Protein AF-A0A2E3FJK7-F1 (afdb_monomer)

Secondary structure (DSSP, 8-state):
--------------THHHHTT---HHHHHHHHHHHHHHTTTSS-HHHHHHHHHHHTT--GGGHHHH--HHHHHHHHHHHHHTT-SPPPP------

Mean predicted aligned error: 11.44 Å

Foldseek 3Di:
DDDDDDDDDDPPPDPVVVVVVDQALVVLVVQLVVQCVVVVNPDASVRSNVVVCVVVVNDPVCVVVSHDPVSVVRVVVVCVVVVVDDDDDPPPDPD

Structure (mmCIF, N/CA/C/O backbone):
data_AF-A0A2E3FJK7-F1
#
_entry.id   AF-A0A2E3FJK7-F1
#
loop_
_atom_site.group_PDB
_atom_site.id
_atom_site.type_symbol
_atom_site.label_atom_id
_atom_site.label_alt_id
_atom_site.label_comp_id
_atom_site.label_asym_id
_atom_site.label_entity_id
_atom_site.label_seq_id
_atom_site.pdbx_PDB_ins_code
_atom_site.Cartn_x
_atom_site.Cartn_y
_atom_site.Cartn_z
_atom_site.occupancy
_atom_site.B_iso_or_equiv
_atom_site.auth_seq_id
_atom_site.auth_comp_id
_atom_site.auth_asym_id
_atom_site.auth_atom_id
_atom_site.pdbx_PDB_model_num
ATOM 1 N N . MET A 1 1 ? -43.372 24.836 48.726 1.00 36.44 1 MET A N 1
ATOM 2 C CA . MET A 1 1 ? -43.530 24.986 47.270 1.00 36.44 1 MET A CA 1
ATOM 3 C C . MET A 1 1 ? -42.177 25.372 46.690 1.00 36.44 1 MET A C 1
ATOM 5 O O . MET A 1 1 ? -41.690 26.425 47.065 1.00 36.44 1 MET A O 1
ATOM 9 N N . LEU A 1 2 ? -41.609 24.458 45.890 1.00 38.25 2 LEU A N 1
ATOM 10 C CA . LEU A 1 2 ? -40.706 24.633 44.735 1.00 38.25 2 LEU A CA 1
ATOM 11 C C . LEU A 1 2 ? -39.387 25.431 44.881 1.00 38.25 2 LEU A C 1
ATOM 13 O O . LEU A 1 2 ? -39.381 26.545 45.376 1.00 38.25 2 LEU A O 1
ATOM 17 N N . ASP A 1 3 ? -38.224 25.021 44.370 1.00 45.69 3 ASP A N 1
ATOM 18 C CA . ASP A 1 3 ? -37.697 23.734 43.904 1.00 45.69 3 ASP A CA 1
ATOM 19 C C . ASP A 1 3 ? -36.162 23.838 43.896 1.00 45.69 3 ASP A C 1
ATOM 21 O O . ASP A 1 3 ? -35.575 24.822 43.440 1.00 45.69 3 ASP A O 1
ATOM 25 N N . LYS A 1 4 ? -35.507 22.806 44.433 1.00 49.56 4 LYS A N 1
ATOM 26 C CA . LYS A 1 4 ? -34.056 22.596 44.388 1.00 49.56 4 LYS A CA 1
ATOM 27 C C . LYS A 1 4 ? -33.663 22.040 43.018 1.00 49.56 4 LYS A C 1
ATOM 29 O O . LYS A 1 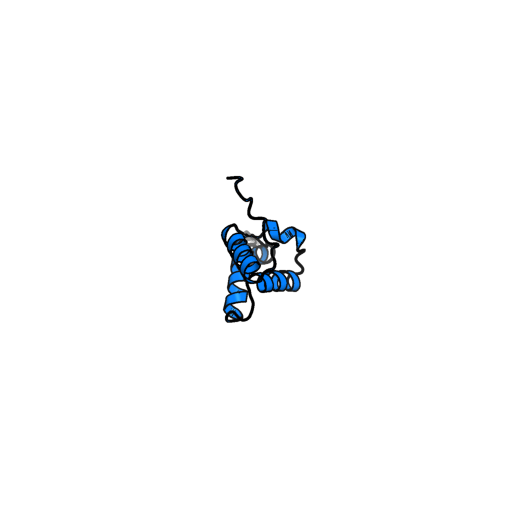4 ? -34.273 21.097 42.544 1.00 49.56 4 LYS A O 1
ATOM 34 N N . GLN A 1 5 ? -32.532 22.528 42.510 1.00 46.88 5 GLN A N 1
ATOM 35 C CA . GLN A 1 5 ? -31.632 21.864 41.557 1.00 46.88 5 GLN A CA 1
ATOM 36 C C . GLN A 1 5 ? -32.229 21.335 40.242 1.00 46.88 5 GLN A C 1
ATOM 38 O O . GLN A 1 5 ? -32.721 20.214 40.166 1.00 46.88 5 GLN A O 1
ATOM 43 N N . VAL A 1 6 ? -31.912 22.025 39.143 1.00 54.75 6 VAL A N 1
ATOM 44 C CA . VAL A 1 6 ? -31.722 21.361 37.846 1.00 54.75 6 VAL A CA 1
ATOM 45 C C . VAL A 1 6 ? -30.238 21.421 37.485 1.00 54.75 6 VAL A C 1
ATOM 47 O O . VAL A 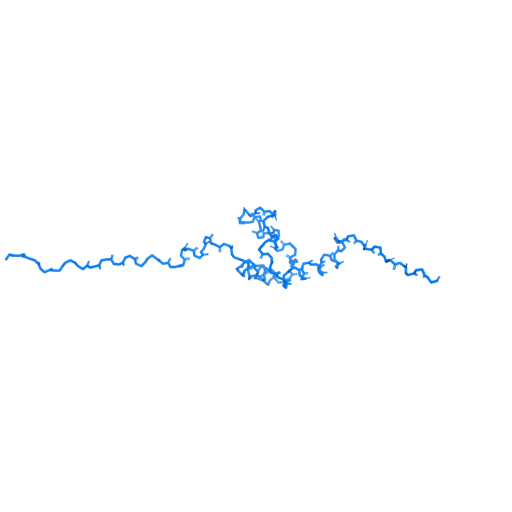1 6 ? -29.659 22.470 37.215 1.00 54.75 6 VAL A O 1
ATOM 50 N N . LYS A 1 7 ? -29.616 20.244 37.591 1.00 43.88 7 LYS A N 1
ATOM 51 C CA . LYS A 1 7 ? -28.221 19.905 37.297 1.00 43.88 7 LYS A CA 1
ATOM 52 C C . LYS A 1 7 ? -27.800 20.303 35.879 1.00 43.88 7 LYS A C 1
ATOM 54 O O . LYS A 1 7 ? -28.498 20.020 34.911 1.00 43.88 7 LYS A O 1
ATOM 59 N N . LYS A 1 8 ? -26.558 20.800 35.785 1.00 46.12 8 LYS A N 1
ATOM 60 C CA . LYS A 1 8 ? -25.672 20.740 34.609 1.00 46.12 8 LYS A CA 1
ATOM 61 C C . LYS A 1 8 ? -25.876 19.437 33.823 1.00 46.12 8 LYS A C 1
ATOM 63 O O . LYS A 1 8 ? -25.539 18.367 34.327 1.00 46.12 8 LYS A O 1
ATOM 68 N N . GLN A 1 9 ? -26.303 19.539 32.568 1.00 40.34 9 GLN A N 1
ATOM 69 C CA . GLN A 1 9 ? -26.050 18.503 31.568 1.00 40.34 9 GLN A CA 1
ATOM 70 C C . GLN A 1 9 ? -24.858 18.926 30.713 1.00 40.34 9 GLN A C 1
ATOM 72 O O . GLN A 1 9 ? -24.968 19.649 29.731 1.00 40.34 9 GLN A O 1
ATOM 77 N N . THR A 1 10 ? -23.681 18.466 31.124 1.00 38.81 10 THR A N 1
ATOM 78 C CA . THR A 1 10 ? -22.529 18.273 30.244 1.00 38.81 10 THR A CA 1
ATOM 79 C C . THR A 1 10 ? -22.834 17.116 29.296 1.00 38.81 10 THR A C 1
ATOM 81 O O . THR A 1 10 ? -22.781 15.955 29.704 1.00 38.81 10 THR A O 1
ATOM 84 N N . THR A 1 11 ? -23.110 17.405 28.028 1.00 42.91 11 THR A N 1
ATOM 85 C CA . THR A 1 11 ? -23.091 16.400 26.961 1.00 42.91 11 THR A CA 1
ATOM 86 C C . THR A 1 11 ? -21.638 16.013 26.675 1.00 42.91 11 THR A C 1
ATOM 88 O O . THR A 1 11 ? -20.947 16.672 25.896 1.00 42.91 11 THR A O 1
ATOM 91 N N . LYS A 1 12 ? -21.146 14.946 27.318 1.00 50.47 12 LYS A N 1
ATOM 92 C CA . LYS A 1 12 ? -19.945 14.222 26.874 1.00 50.47 12 LYS A CA 1
ATOM 93 C C . LYS A 1 12 ? -20.264 13.570 25.523 1.00 50.47 12 LYS A C 1
ATOM 95 O O . LYS A 1 12 ? -20.713 12.432 25.477 1.00 50.47 12 LYS A O 1
ATOM 100 N N . LYS A 1 13 ? -20.067 14.308 24.430 1.00 42.41 13 LYS A N 1
ATOM 101 C CA . LYS A 1 13 ? -20.079 13.755 23.071 1.00 42.41 13 LYS A CA 1
ATOM 102 C C . LYS A 1 13 ? -18.807 12.913 22.916 1.00 42.41 13 LYS A C 1
ATOM 104 O O . LYS A 1 13 ? -17.698 13.426 23.069 1.00 42.41 13 LYS A O 1
ATOM 109 N N . SER A 1 14 ? -18.981 11.608 22.766 1.00 42.78 14 SER A N 1
ATOM 110 C CA . SER A 1 14 ? -17.933 10.590 22.759 1.00 42.78 14 SER A CA 1
ATOM 111 C C . SER A 1 14 ? -16.875 10.865 21.685 1.00 42.78 14 SER A C 1
ATOM 113 O O . SER A 1 14 ? -17.200 11.063 20.522 1.00 42.78 14 SER A O 1
ATOM 115 N N . LYS A 1 15 ? -15.588 10.835 22.058 1.00 54.25 15 LYS A N 1
ATOM 116 C CA . LYS A 1 15 ? -14.460 10.917 21.106 1.00 54.25 15 LYS A CA 1
ATOM 117 C C . LYS A 1 15 ? -14.458 9.779 20.073 1.00 54.25 15 LYS A C 1
ATOM 119 O O . LYS A 1 15 ? -13.949 9.971 18.981 1.00 54.25 15 LYS A O 1
ATOM 124 N N . LYS A 1 16 ? -15.068 8.635 20.407 1.00 55.34 16 LYS A N 1
ATOM 125 C CA . LYS A 1 16 ? -15.114 7.436 19.558 1.00 55.34 16 LYS A CA 1
ATOM 126 C C . LYS A 1 16 ? -15.790 7.689 18.205 1.00 55.34 16 LYS A C 1
ATOM 128 O O . LYS A 1 16 ? -15.212 7.342 17.191 1.00 55.34 16 LYS A O 1
ATOM 133 N N . ASP A 1 17 ? -16.915 8.404 18.181 1.00 48.84 17 ASP A N 1
ATOM 134 C CA . ASP A 1 17 ? -17.657 8.664 16.935 1.00 48.84 17 ASP A CA 1
ATOM 135 C C . ASP A 1 17 ? -16.964 9.681 16.006 1.00 48.84 17 ASP A C 1
ATOM 137 O O . ASP A 1 17 ? -17.262 9.757 14.815 1.00 48.84 17 ASP A O 1
ATOM 141 N N . LEU A 1 18 ? -16.056 10.506 16.545 1.00 51.69 18 LEU A N 1
ATOM 142 C CA . LEU A 1 18 ? -15.237 11.419 15.741 1.00 51.69 18 LEU A CA 1
ATOM 143 C C . LEU A 1 18 ? -14.069 10.670 15.106 1.00 51.69 18 LEU A C 1
ATOM 145 O O . LEU A 1 18 ? -13.750 10.903 13.945 1.00 51.69 18 LEU A O 1
ATOM 149 N N . ASP A 1 19 ? -13.455 9.762 15.860 1.00 56.50 19 ASP A N 1
ATOM 150 C CA . ASP A 1 19 ? -12.342 8.944 15.399 1.00 56.50 19 ASP A CA 1
ATOM 151 C C . ASP A 1 19 ? -12.705 8.094 14.172 1.00 56.50 19 ASP A C 1
ATOM 153 O O . ASP A 1 19 ? -11.870 7.961 13.276 1.00 56.50 19 ASP A O 1
ATOM 157 N N . ASP A 1 20 ? -13.937 7.596 14.087 1.00 58.00 20 ASP A N 1
ATOM 158 C CA . ASP A 1 20 ? -14.406 6.789 12.952 1.00 58.00 20 ASP A CA 1
ATOM 159 C C . ASP A 1 20 ? -14.530 7.591 11.644 1.00 58.00 20 ASP A C 1
ATOM 161 O O . ASP A 1 20 ? -14.533 7.012 10.561 1.00 58.00 20 ASP A O 1
ATOM 165 N N . LYS A 1 21 ? -14.569 8.930 11.713 1.00 61.91 21 LYS A N 1
ATOM 166 C CA . LYS A 1 21 ? -14.644 9.799 10.525 1.00 61.91 21 LYS A CA 1
ATOM 167 C C . LYS A 1 21 ? -13.296 10.314 10.026 1.00 61.91 21 LYS A C 1
ATOM 169 O O . LYS A 1 21 ? -13.239 10.850 8.921 1.00 61.91 21 LYS A O 1
ATOM 174 N N . PHE A 1 22 ? -12.222 10.203 10.810 1.00 68.75 22 PHE A N 1
ATOM 175 C CA . PHE A 1 22 ? -10.922 10.766 10.434 1.00 68.75 22 PHE A CA 1
ATOM 176 C C . PHE A 1 22 ? -9.934 9.688 10.005 1.00 68.75 22 PHE A C 1
ATOM 178 O O . PHE A 1 22 ? -9.329 8.993 10.830 1.00 68.75 22 PHE A O 1
ATOM 185 N N . LEU A 1 23 ? -9.692 9.634 8.696 1.00 81.81 23 LEU A N 1
ATOM 186 C CA . LEU A 1 23 ? -8.599 8.865 8.131 1.00 81.81 23 LEU A CA 1
ATOM 187 C C . LEU A 1 23 ? -7.279 9.614 8.339 1.00 81.81 23 LEU A C 1
ATOM 189 O O . LEU A 1 23 ? -7.015 10.650 7.732 1.00 81.81 23 LEU A O 1
ATOM 193 N N . THR A 1 24 ? -6.447 9.091 9.236 1.00 88.88 24 THR A N 1
ATOM 194 C CA . THR A 1 24 ? -5.099 9.612 9.497 1.00 88.88 24 THR A CA 1
ATOM 195 C C . THR A 1 24 ? -4.049 8.687 8.883 1.00 88.88 24 THR A C 1
ATOM 197 O O . THR A 1 24 ? -4.306 7.487 8.768 1.00 88.88 24 THR A O 1
ATOM 200 N N . PRO A 1 25 ? -2.836 9.178 8.561 1.00 88.38 25 PRO A N 1
ATOM 201 C CA . PRO A 1 25 ? -1.756 8.334 8.040 1.00 88.38 25 PRO A CA 1
ATOM 202 C C . PRO A 1 25 ? -1.427 7.124 8.930 1.00 88.38 25 PRO A C 1
ATOM 204 O O . PRO A 1 25 ? -1.086 6.043 8.445 1.00 88.38 25 PRO A O 1
ATOM 207 N N . THR A 1 26 ? -1.558 7.296 10.248 1.00 89.88 26 THR A N 1
ATOM 208 C CA . THR A 1 26 ? -1.347 6.231 11.233 1.00 89.88 26 THR A CA 1
ATOM 209 C C . THR A 1 26 ? -2.436 5.166 11.150 1.00 89.88 26 THR A C 1
ATOM 211 O O . THR A 1 26 ? -2.102 3.987 11.066 1.00 89.88 26 THR A O 1
ATOM 214 N N . LYS A 1 27 ? -3.719 5.563 11.129 1.00 89.56 27 LYS A N 1
ATOM 215 C CA . LYS A 1 27 ? -4.839 4.615 10.985 1.00 89.56 27 LYS A CA 1
ATOM 216 C C . LYS A 1 27 ? -4.793 3.896 9.645 1.00 89.56 27 LYS A C 1
ATOM 218 O O . LYS A 1 27 ? -4.916 2.680 9.617 1.00 89.56 27 LYS A O 1
ATOM 223 N N . PHE A 1 28 ? -4.517 4.631 8.568 1.00 91.75 28 PHE A N 1
ATOM 224 C CA . PHE A 1 28 ? -4.335 4.054 7.241 1.00 91.75 28 PHE A CA 1
ATOM 225 C C . PHE A 1 28 ? -3.256 2.968 7.269 1.00 91.75 28 PHE A C 1
ATOM 227 O O . PHE A 1 28 ? -3.515 1.826 6.915 1.00 91.75 28 PHE A O 1
ATOM 234 N N . SER A 1 29 ? -2.065 3.281 7.794 1.00 92.00 29 SER A N 1
ATOM 235 C CA . SER A 1 29 ? -0.974 2.302 7.879 1.00 92.00 29 SER A CA 1
ATOM 236 C C . SER A 1 29 ? -1.351 1.068 8.713 1.00 92.00 29 SER A C 1
ATOM 238 O O . SER A 1 29 ? -0.979 -0.044 8.352 1.00 92.00 29 SER A O 1
ATOM 240 N N . GLN A 1 30 ? -2.096 1.242 9.808 1.00 92.44 30 GLN A N 1
ATOM 241 C CA . GLN A 1 30 ? -2.559 0.129 10.644 1.00 92.44 30 GLN A CA 1
ATOM 242 C C . GLN A 1 30 ? -3.570 -0.766 9.921 1.00 92.44 30 GLN A C 1
ATOM 244 O O . GLN A 1 30 ? -3.440 -1.987 9.994 1.00 92.44 30 GLN A O 1
ATOM 249 N N . GLU A 1 31 ? -4.532 -0.183 9.205 1.00 92.44 31 GLU A N 1
ATOM 250 C CA . GLU A 1 31 ? -5.533 -0.956 8.466 1.00 92.44 31 GLU A CA 1
ATOM 251 C C . GLU A 1 31 ? -4.921 -1.712 7.286 1.00 92.44 31 GLU A C 1
ATOM 253 O O . GLU A 1 31 ? -5.259 -2.876 7.080 1.00 92.44 31 GLU A O 1
ATOM 258 N N . ILE A 1 32 ? -3.932 -1.141 6.588 1.00 93.50 32 ILE A N 1
ATOM 259 C CA . ILE A 1 32 ? -3.195 -1.880 5.551 1.00 93.50 32 ILE A CA 1
ATOM 260 C C . ILE A 1 32 ? -2.463 -3.094 6.145 1.00 93.50 32 ILE A C 1
ATOM 262 O O . ILE A 1 32 ? -2.589 -4.207 5.635 1.00 93.50 32 ILE A O 1
ATOM 266 N N . GLU A 1 33 ? -1.734 -2.923 7.253 1.00 93.00 33 GLU A N 1
ATOM 267 C CA . GLU A 1 33 ? -1.061 -4.049 7.924 1.00 93.00 33 GLU A CA 1
ATOM 268 C C . GLU A 1 33 ? -2.063 -5.106 8.408 1.00 93.00 33 GLU A C 1
ATOM 270 O O . GLU A 1 33 ? -1.781 -6.307 8.376 1.00 93.00 33 GLU A O 1
ATOM 275 N N . ARG A 1 34 ? -3.239 -4.671 8.867 1.00 93.62 34 ARG A N 1
ATOM 276 C CA . ARG A 1 34 ? -4.316 -5.561 9.296 1.00 93.62 34 ARG A CA 1
ATOM 277 C C . ARG A 1 34 ? -4.890 -6.353 8.127 1.00 93.62 34 ARG A C 1
ATOM 279 O O . ARG A 1 34 ? -5.072 -7.560 8.281 1.00 93.62 34 ARG A O 1
ATOM 286 N N . LEU A 1 35 ? -5.144 -5.718 6.985 1.00 94.00 35 LEU A N 1
ATOM 287 C CA . LEU A 1 35 ? -5.667 -6.369 5.782 1.00 94.00 35 LEU A CA 1
ATOM 288 C C . LEU A 1 35 ? -4.720 -7.459 5.276 1.00 94.00 35 LEU A C 1
ATOM 290 O O . LEU A 1 35 ? -5.148 -8.596 5.070 1.00 94.00 35 LEU A O 1
ATOM 294 N N . VAL A 1 36 ? -3.423 -7.158 5.176 1.00 92.62 36 VAL A N 1
ATOM 295 C CA . VAL A 1 36 ? -2.408 -8.136 4.744 1.00 92.62 36 VAL A CA 1
ATOM 296 C C . VAL A 1 36 ? -2.343 -9.329 5.707 1.00 92.62 36 VAL A C 1
ATOM 298 O O . VAL A 1 36 ? -2.333 -10.484 5.275 1.00 92.62 36 VAL A O 1
ATOM 301 N N . LYS A 1 37 ? -2.357 -9.074 7.023 1.00 93.12 37 LYS A N 1
ATOM 302 C CA . LYS A 1 37 ? -2.327 -10.132 8.049 1.00 93.12 37 LYS A CA 1
ATOM 303 C C . LYS A 1 37 ? -3.592 -10.983 8.066 1.00 93.12 37 LYS A C 1
ATOM 305 O O . LYS A 1 37 ? -3.496 -12.201 8.170 1.00 93.12 37 LYS A O 1
ATOM 310 N N . THR A 1 38 ? -4.760 -10.352 7.973 1.00 93.38 38 THR A N 1
ATOM 311 C CA . THR A 1 38 ? -6.061 -11.045 7.988 1.00 93.38 38 THR A CA 1
ATOM 312 C C . THR A 1 38 ? -6.203 -11.948 6.769 1.00 93.38 38 THR A C 1
ATOM 314 O O . THR A 1 38 ? -6.727 -13.051 6.872 1.00 93.38 38 THR A O 1
ATOM 317 N N . SER A 1 39 ? -5.641 -11.519 5.641 1.00 89.44 39 SER A N 1
ATOM 318 C CA . SER A 1 39 ? -5.595 -12.298 4.405 1.00 89.44 39 SER A CA 1
ATOM 319 C C . SER A 1 39 ? -4.526 -13.396 4.418 1.00 89.44 39 SER A C 1
ATOM 321 O O . SER A 1 39 ? -4.332 -14.057 3.405 1.00 89.44 39 SER A O 1
ATOM 323 N N . GLY A 1 40 ? -3.773 -13.580 5.510 1.00 88.94 40 GLY A N 1
ATOM 324 C CA . GLY A 1 40 ? -2.720 -14.598 5.598 1.00 88.94 40 GLY A CA 1
ATOM 325 C C . GLY A 1 40 ? -1.566 -14.396 4.610 1.00 88.94 40 GLY A C 1
ATOM 326 O O . GLY A 1 40 ? -0.881 -15.358 4.274 1.00 88.94 40 GLY A O 1
ATOM 327 N N . GLY A 1 41 ? -1.359 -13.168 4.121 1.00 83.38 41 GLY A N 1
ATOM 328 C CA . GLY A 1 41 ? -0.370 -12.872 3.080 1.00 83.38 41 GLY A CA 1
ATOM 329 C C . GLY A 1 41 ? -0.780 -13.290 1.664 1.00 83.38 41 GLY A C 1
ATOM 330 O O . GLY A 1 41 ? 0.075 -13.303 0.784 1.00 83.38 41 GLY A O 1
ATOM 331 N N . LEU A 1 42 ? -2.059 -13.622 1.436 1.00 89.56 42 LEU A N 1
ATOM 332 C CA . LEU A 1 42 ? -2.593 -13.879 0.092 1.00 89.56 42 LEU A CA 1
ATOM 333 C C . LEU A 1 42 ? -2.608 -12.621 -0.779 1.00 89.56 42 LEU A C 1
ATOM 335 O O . LEU A 1 42 ? -2.421 -12.728 -1.985 1.00 89.56 42 LEU A O 1
ATOM 339 N N . ILE A 1 43 ? -2.821 -11.457 -0.159 1.00 91.50 43 ILE A N 1
ATOM 340 C CA . ILE A 1 43 ? -2.769 -10.155 -0.825 1.00 91.50 43 ILE A CA 1
ATOM 341 C C . ILE A 1 43 ? -1.473 -9.436 -0.481 1.00 91.50 43 ILE A C 1
ATOM 343 O O . ILE A 1 43 ? -0.961 -9.532 0.644 1.00 91.50 43 ILE A O 1
ATOM 347 N N . THR A 1 44 ? -0.960 -8.683 -1.442 1.00 93.25 44 THR A N 1
ATOM 348 C CA . THR A 1 44 ? 0.247 -7.878 -1.255 1.00 93.25 44 THR A CA 1
ATOM 349 C C . THR A 1 44 ? -0.064 -6.508 -0.623 1.0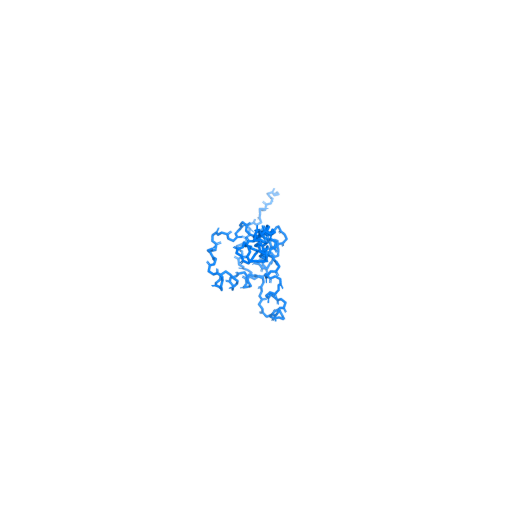0 93.25 44 THR A C 1
ATOM 351 O O . THR A 1 44 ? -1.231 -6.140 -0.466 1.00 93.25 44 THR A O 1
ATOM 354 N N . TYR A 1 45 ? 0.949 -5.721 -0.225 1.00 93.62 45 TYR A N 1
ATOM 355 C CA . TYR A 1 45 ? 0.700 -4.384 0.340 1.00 93.62 45 TYR A CA 1
ATOM 356 C C . TYR A 1 45 ? 0.084 -3.438 -0.696 1.00 93.62 45 TYR A C 1
ATOM 358 O O . TYR A 1 45 ? -0.736 -2.595 -0.330 1.00 93.62 45 TYR A O 1
ATOM 366 N N . ILE A 1 46 ? 0.449 -3.576 -1.975 1.00 94.12 46 ILE A N 1
ATOM 367 C CA . ILE A 1 46 ? -0.139 -2.792 -3.069 1.00 94.12 46 ILE A CA 1
ATOM 368 C C . ILE A 1 46 ? -1.627 -3.132 -3.223 1.00 94.12 46 ILE A C 1
ATOM 370 O O . ILE A 1 46 ? -2.461 -2.226 -3.263 1.00 94.12 46 ILE A O 1
ATOM 374 N N . GLU A 1 47 ? -1.979 -4.419 -3.241 1.00 93.69 47 GLU A N 1
ATOM 375 C CA . GLU A 1 47 ? -3.376 -4.862 -3.342 1.00 93.69 47 GLU A CA 1
ATOM 376 C C . GLU A 1 47 ? -4.203 -4.459 -2.120 1.00 93.69 47 GLU A C 1
ATOM 378 O O . GLU A 1 47 ? -5.341 -4.009 -2.264 1.00 93.69 47 GLU A O 1
ATOM 383 N N . ALA A 1 48 ? -3.624 -4.550 -0.920 1.00 94.62 48 ALA A N 1
ATOM 384 C CA . ALA A 1 48 ? -4.275 -4.106 0.308 1.00 94.62 48 ALA A CA 1
ATOM 385 C C . ALA A 1 48 ? -4.606 -2.606 0.268 1.00 94.62 48 ALA A C 1
ATOM 387 O O . ALA A 1 48 ? -5.692 -2.208 0.686 1.00 9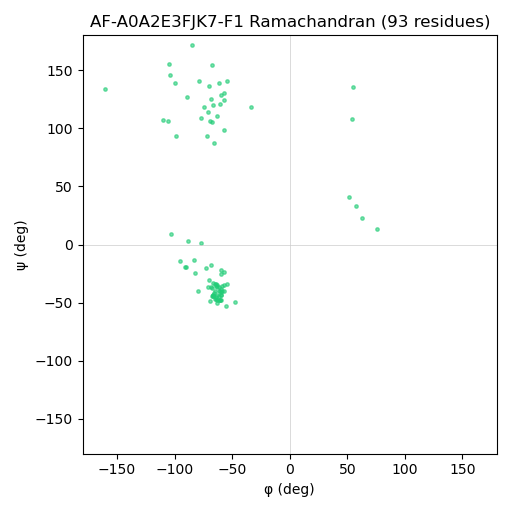4.62 48 ALA A O 1
ATOM 388 N N . VAL A 1 49 ? -3.710 -1.774 -0.279 1.00 93.94 49 VAL A N 1
ATOM 389 C CA . VAL A 1 49 ? -3.961 -0.335 -0.466 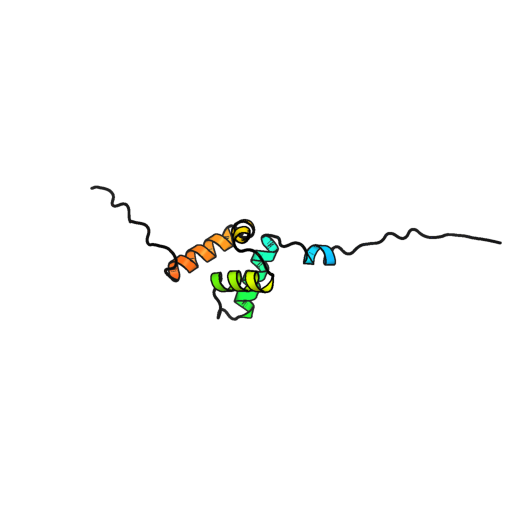1.00 93.94 49 VAL A CA 1
ATOM 390 C C . VAL A 1 49 ? -5.112 -0.092 -1.437 1.00 93.94 49 VAL A C 1
ATOM 392 O O . VAL A 1 49 ? -5.999 0.701 -1.121 1.00 93.94 49 VAL A O 1
ATOM 395 N N . ILE A 1 50 ? -5.132 -0.770 -2.587 1.00 93.50 50 ILE A N 1
ATOM 396 C CA . ILE A 1 50 ? -6.205 -0.607 -3.580 1.00 93.50 50 ILE A CA 1
ATOM 397 C C . ILE A 1 50 ? -7.549 -1.064 -3.008 1.00 93.50 50 ILE A C 1
ATOM 399 O O . ILE A 1 50 ? -8.535 -0.340 -3.125 1.00 93.50 50 ILE A O 1
ATOM 403 N N . THR A 1 51 ? -7.572 -2.218 -2.343 1.00 93.31 51 THR A N 1
ATOM 404 C CA . THR A 1 51 ? -8.780 -2.779 -1.722 1.00 93.31 51 THR A CA 1
ATOM 405 C C . THR A 1 51 ? -9.335 -1.830 -0.667 1.00 93.31 51 THR A C 1
ATOM 407 O O . THR A 1 51 ? -10.508 -1.472 -0.717 1.00 93.31 51 THR A O 1
ATOM 410 N N . TYR A 1 52 ? -8.476 -1.326 0.225 1.00 93.31 52 TYR A N 1
ATOM 411 C CA . TYR A 1 52 ? -8.890 -0.365 1.243 1.00 93.31 52 TYR A CA 1
ATOM 412 C C . TYR A 1 52 ? -9.460 0.920 0.629 1.00 93.31 52 TYR A C 1
ATOM 414 O O . TYR A 1 52 ? -10.466 1.439 1.112 1.00 93.31 52 TYR A O 1
ATOM 422 N N . CYS A 1 53 ? -8.845 1.434 -0.442 1.00 92.44 53 CYS A N 1
ATOM 423 C CA . CYS A 1 53 ? -9.345 2.631 -1.120 1.00 92.44 53 CYS A CA 1
ATOM 424 C C . CYS A 1 53 ? -10.687 2.386 -1.817 1.00 92.44 53 CYS A C 1
ATOM 426 O O . CYS A 1 53 ? -11.549 3.259 -1.770 1.00 92.44 53 CYS A O 1
ATOM 428 N N . ALA A 1 54 ? -10.883 1.208 -2.412 1.00 91.25 54 ALA A N 1
ATOM 429 C CA . ALA A 1 54 ? -12.140 0.833 -3.051 1.00 91.25 54 ALA A CA 1
ATOM 430 C C . ALA A 1 54 ? -13.284 0.670 -2.036 1.00 91.25 54 ALA A C 1
ATOM 432 O O . ALA A 1 54 ? -14.375 1.183 -2.262 1.00 91.25 54 ALA A O 1
ATOM 433 N N . GLU A 1 55 ? -13.033 0.009 -0.903 1.00 91.44 55 GLU A N 1
ATOM 434 C CA . GLU A 1 55 ? -14.045 -0.236 0.138 1.00 91.44 55 GLU A CA 1
ATOM 435 C C . GLU A 1 55 ? -14.462 1.030 0.897 1.00 91.44 55 GLU A C 1
ATOM 437 O O . GLU A 1 55 ? -15.596 1.127 1.359 1.00 91.44 55 GLU A O 1
ATOM 442 N N . ASN A 1 56 ? -13.550 1.997 1.038 1.00 90.31 56 ASN A N 1
ATOM 443 C CA . ASN A 1 56 ? -13.782 3.237 1.786 1.00 90.31 56 ASN A CA 1
ATOM 444 C C . ASN A 1 56 ? -14.033 4.451 0.873 1.00 90.31 56 ASN A C 1
ATOM 446 O O . ASN A 1 56 ? -14.029 5.580 1.362 1.00 90.31 56 ASN A O 1
ATOM 450 N N . GLU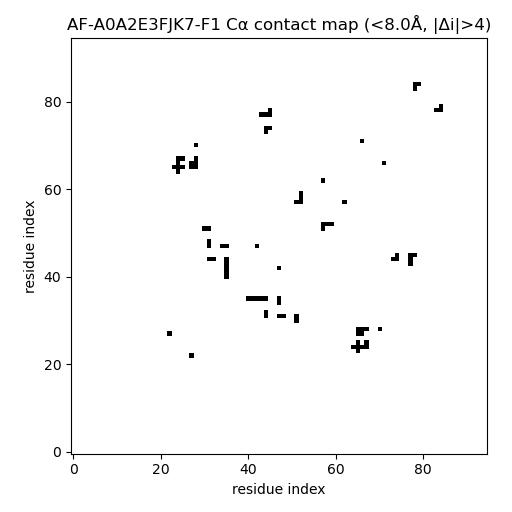 A 1 57 ? -14.205 4.230 -0.436 1.00 90.00 57 GLU A N 1
ATOM 451 C CA . GLU A 1 57 ? -14.432 5.273 -1.450 1.00 90.00 57 GLU A CA 1
ATOM 452 C C . GLU A 1 57 ? -13.382 6.407 -1.398 1.00 90.00 57 GLU A C 1
ATOM 454 O O . GLU A 1 57 ? -13.689 7.595 -1.518 1.00 90.00 57 GLU A O 1
ATOM 459 N N . ILE A 1 58 ? -12.110 6.039 -1.198 1.00 89.88 58 ILE A N 1
ATOM 460 C CA . ILE A 1 58 ? -10.987 6.981 -1.120 1.00 89.88 58 ILE A CA 1
ATOM 461 C C . ILE A 1 58 ? -10.418 7.215 -2.517 1.00 89.88 58 ILE A C 1
ATOM 463 O O . ILE A 1 58 ? -10.004 6.286 -3.210 1.00 89.88 58 ILE A O 1
ATOM 467 N N . GLU A 1 59 ? -10.307 8.483 -2.900 1.00 90.06 59 GLU A N 1
ATOM 468 C CA . GLU A 1 59 ? -9.671 8.874 -4.153 1.00 90.06 59 GLU A CA 1
ATOM 469 C C . GLU A 1 59 ? -8.156 8.604 -4.119 1.00 90.06 59 GLU A C 1
ATOM 471 O O . GLU A 1 59 ? -7.437 9.094 -3.238 1.00 90.06 59 GLU A O 1
ATOM 476 N N . ILE A 1 60 ? -7.659 7.854 -5.109 1.00 88.50 60 ILE A N 1
ATOM 477 C CA . ILE A 1 60 ? -6.259 7.396 -5.191 1.00 88.50 60 ILE A CA 1
ATOM 478 C C . ILE A 1 60 ? -5.265 8.566 -5.162 1.00 88.50 60 ILE A C 1
ATOM 480 O O . ILE A 1 60 ? -4.215 8.470 -4.526 1.00 88.50 60 ILE A O 1
ATOM 484 N N . GLU A 1 61 ? -5.621 9.704 -5.754 1.00 89.12 61 GLU A N 1
ATOM 485 C CA . GLU A 1 61 ? -4.799 10.923 -5.779 1.00 89.12 61 GLU A CA 1
ATOM 486 C C . GLU A 1 61 ? -4.471 11.463 -4.372 1.00 89.12 61 GLU A C 1
ATOM 488 O O . GLU A 1 61 ? -3.484 12.178 -4.163 1.00 89.12 61 GLU A O 1
ATOM 493 N N . THR A 1 62 ? -5.273 11.106 -3.365 1.00 88.62 62 THR A N 1
ATOM 494 C CA . THR A 1 62 ? -5.080 11.541 -1.973 1.00 88.62 62 THR A CA 1
ATOM 495 C C . THR A 1 62 ? -4.198 10.590 -1.158 1.00 88.62 62 THR A C 1
ATOM 497 O O . THR A 1 62 ? -3.585 11.006 -0.165 1.00 88.62 62 THR A O 1
ATOM 500 N N . VAL A 1 63 ? -4.041 9.343 -1.610 1.00 90.06 63 VAL A N 1
ATOM 501 C CA . VAL A 1 63 ? -3.293 8.274 -0.929 1.00 90.06 63 VAL A CA 1
ATOM 502 C C . VAL A 1 63 ? -1.827 8.636 -0.649 1.00 90.06 63 VAL A C 1
ATOM 504 O O . VAL A 1 63 ? -1.366 8.376 0.467 1.00 90.06 63 VAL A O 1
ATOM 507 N N . PRO A 1 64 ? -1.069 9.312 -1.541 1.00 90.94 64 PRO A N 1
ATOM 508 C CA . PRO A 1 64 ? 0.326 9.677 -1.271 1.00 90.94 64 PRO A CA 1
ATOM 509 C C . PRO A 1 64 ? 0.541 10.515 -0.000 1.00 90.94 64 PRO A C 1
ATOM 511 O O . PRO A 1 64 ? 1.647 10.502 0.559 1.00 90.94 64 PRO A O 1
ATOM 514 N N . LYS A 1 65 ? -0.499 11.232 0.458 1.00 89.06 65 LYS A N 1
ATOM 515 C CA . LYS A 1 65 ? -0.500 12.035 1.694 1.00 89.06 65 LYS A CA 1
ATOM 516 C C . LYS A 1 65 ? -0.760 11.191 2.948 1.00 89.06 65 LYS A C 1
ATOM 518 O O . LYS A 1 65 ? -0.349 11.581 4.037 1.00 89.06 65 LYS A O 1
ATOM 523 N N . LEU A 1 66 ? -1.416 10.044 2.791 1.00 88.19 66 LEU A N 1
ATOM 524 C CA . LEU A 1 66 ? -1.771 9.109 3.862 1.00 88.19 66 LEU A CA 1
ATOM 525 C C . LEU A 1 66 ? -0.693 8.042 4.093 1.00 88.19 66 LEU A C 1
ATOM 527 O O . LEU A 1 66 ? -0.624 7.441 5.163 1.00 88.19 66 LEU A O 1
ATOM 531 N N . LEU A 1 67 ? 0.185 7.827 3.115 1.00 90.50 67 LEU A N 1
ATOM 532 C CA . LEU A 1 67 ? 1.283 6.875 3.227 1.00 90.50 67 LEU A CA 1
ATOM 533 C C . LEU A 1 67 ? 2.402 7.402 4.139 1.00 90.50 67 LEU A C 1
ATOM 535 O O . LEU A 1 67 ? 3.074 8.395 3.841 1.00 90.50 67 LEU A O 1
ATOM 539 N N . SER A 1 68 ? 2.653 6.680 5.229 1.00 91.50 68 SER A N 1
ATOM 540 C CA . SER A 1 68 ? 3.816 6.897 6.091 1.00 91.50 68 SER A CA 1
ATOM 541 C C . SER A 1 68 ? 5.123 6.529 5.365 1.00 91.50 68 SER A C 1
ATOM 543 O O . SER A 1 68 ? 5.128 5.706 4.450 1.00 91.50 68 SER A O 1
ATOM 545 N N . LYS A 1 69 ? 6.260 7.120 5.771 1.00 90.94 69 LYS A N 1
ATOM 546 C CA . LYS A 1 69 ? 7.592 6.775 5.226 1.00 90.94 69 LYS A CA 1
ATOM 547 C C . LYS A 1 69 ? 7.864 5.257 5.161 1.00 90.94 69 LYS A C 1
ATOM 549 O O . LYS A 1 69 ? 8.245 4.801 4.086 1.00 90.94 69 LYS A O 1
ATOM 554 N N . PRO A 1 70 ? 7.649 4.463 6.233 1.00 92.06 70 PRO A N 1
ATOM 555 C CA . PRO A 1 70 ? 7.898 3.021 6.177 1.00 92.06 70 PRO A CA 1
ATOM 556 C C . PRO A 1 70 ? 6.979 2.293 5.189 1.00 92.06 70 PRO A C 1
ATOM 558 O O . PRO A 1 70 ? 7.422 1.369 4.512 1.00 92.06 70 PRO A O 1
ATOM 561 N N . LEU A 1 71 ? 5.720 2.719 5.063 1.00 91.81 71 LEU A N 1
ATOM 562 C CA . LEU A 1 71 ? 4.778 2.097 4.137 1.00 91.81 71 LEU A CA 1
ATOM 563 C C . LEU A 1 71 ? 5.132 2.406 2.674 1.00 91.81 71 LEU A C 1
ATOM 565 O O . LEU A 1 71 ? 5.039 1.521 1.829 1.00 91.81 71 LEU A O 1
ATOM 569 N N . LYS A 1 72 ? 5.618 3.622 2.381 1.00 92.81 72 LYS A N 1
ATOM 570 C CA . LYS A 1 72 ? 6.146 3.973 1.049 1.00 92.81 72 LYS A CA 1
ATOM 571 C C . LYS A 1 72 ? 7.324 3.090 0.653 1.00 92.81 72 LYS A C 1
ATOM 573 O O . LYS A 1 72 ? 7.362 2.620 -0.478 1.00 92.81 72 LYS A O 1
ATOM 578 N N . GLU A 1 73 ? 8.249 2.842 1.578 1.00 94.50 73 GLU A N 1
ATOM 579 C CA . GLU A 1 73 ? 9.409 1.987 1.306 1.00 94.50 73 GLU A CA 1
ATOM 580 C C . GLU A 1 73 ? 8.987 0.536 1.042 1.00 94.50 73 GLU A C 1
ATOM 582 O O . GLU A 1 73 ? 9.451 -0.082 0.086 1.00 94.50 73 GLU A O 1
ATOM 587 N N . ARG A 1 74 ? 8.034 0.011 1.826 1.00 92.88 74 ARG A N 1
ATOM 588 C CA . ARG A 1 74 ? 7.460 -1.323 1.589 1.00 92.88 74 ARG A CA 1
ATOM 589 C C . ARG A 1 74 ? 6.801 -1.435 0.217 1.00 92.88 74 ARG A C 1
ATOM 591 O O . ARG A 1 74 ? 7.099 -2.376 -0.512 1.00 92.88 74 ARG A O 1
ATOM 598 N N . LEU A 1 75 ? 5.964 -0.463 -0.150 1.00 93.81 75 LEU A N 1
ATOM 599 C CA . LEU A 1 75 ? 5.306 -0.427 -1.460 1.00 93.81 75 LEU A CA 1
ATOM 600 C C . LEU A 1 75 ? 6.321 -0.338 -2.605 1.00 93.81 75 LEU A C 1
ATOM 602 O O . LEU A 1 75 ? 6.155 -1.009 -3.618 1.00 93.81 75 LEU A O 1
ATOM 606 N N . ARG A 1 76 ? 7.391 0.449 -2.441 1.00 92.88 76 ARG A N 1
ATOM 607 C CA . ARG A 1 76 ? 8.467 0.565 -3.432 1.00 92.88 76 ARG A CA 1
ATOM 608 C C . ARG A 1 76 ? 9.198 -0.761 -3.625 1.00 92.88 76 ARG A C 1
ATOM 610 O O . ARG A 1 76 ? 9.312 -1.220 -4.755 1.00 92.88 76 ARG A O 1
ATOM 617 N N . HIS A 1 77 ? 9.632 -1.399 -2.540 1.00 93.44 77 HIS A N 1
ATOM 618 C CA . HIS A 1 77 ? 10.283 -2.710 -2.607 1.00 93.44 77 HIS A CA 1
ATOM 619 C C . HIS A 1 77 ? 9.393 -3.777 -3.244 1.00 93.44 77 HIS A C 1
ATOM 621 O O . HIS A 1 77 ? 9.860 -4.613 -4.018 1.00 93.44 77 HIS A O 1
ATOM 627 N N . GLU A 1 78 ? 8.103 -3.759 -2.927 1.00 93.69 78 GLU A N 1
ATOM 628 C CA . GLU A 1 78 ? 7.150 -4.681 -3.524 1.00 93.69 78 GLU A CA 1
ATOM 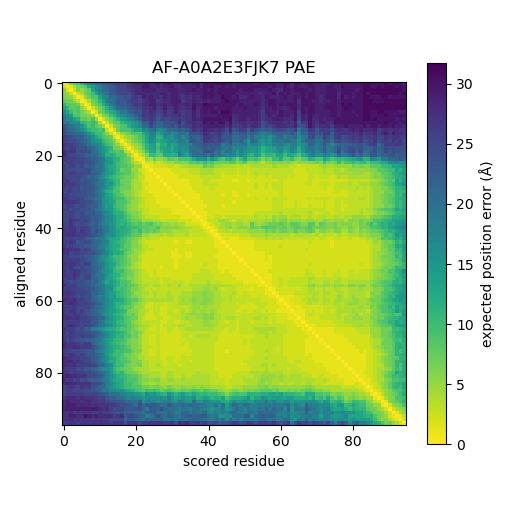629 C C . GLU 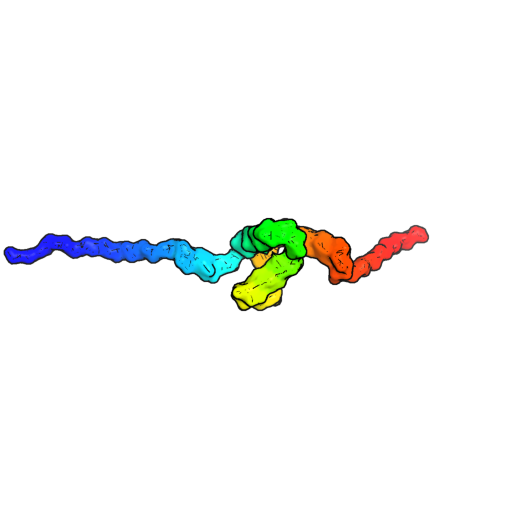A 1 78 ? 6.962 -4.416 -5.021 1.00 93.69 78 GLU A C 1
ATOM 631 O O . GLU A 1 78 ? 7.005 -5.356 -5.813 1.00 93.69 78 GLU A O 1
ATOM 636 N N . ALA A 1 79 ? 6.842 -3.148 -5.420 1.00 94.19 79 ALA A N 1
ATOM 637 C CA . ALA A 1 79 ? 6.733 -2.747 -6.818 1.00 94.19 79 ALA A CA 1
ATOM 638 C C . ALA A 1 79 ? 7.988 -3.111 -7.628 1.00 94.19 79 ALA A C 1
ATOM 640 O O . ALA A 1 79 ? 7.872 -3.526 -8.781 1.00 94.19 79 ALA A O 1
ATOM 641 N N . GLU A 1 80 ? 9.180 -3.005 -7.034 1.00 92.50 80 GLU A N 1
ATOM 642 C CA . GLU A 1 80 ? 10.431 -3.486 -7.633 1.00 92.50 80 GLU A CA 1
ATOM 643 C C . GLU A 1 80 ? 10.404 -5.010 -7.816 1.00 92.50 80 GLU A C 1
ATOM 645 O O . GLU A 1 80 ? 10.688 -5.503 -8.907 1.00 92.50 80 GLU A O 1
ATOM 650 N N . ARG A 1 81 ? 9.997 -5.765 -6.785 1.00 92.25 81 ARG A N 1
ATOM 651 C CA . ARG A 1 81 ? 9.914 -7.235 -6.838 1.00 92.25 81 ARG A CA 1
ATOM 652 C C . ARG A 1 81 ? 8.893 -7.735 -7.865 1.00 92.25 81 ARG A C 1
ATOM 654 O O . ARG A 1 81 ? 9.113 -8.772 -8.485 1.00 92.25 81 ARG A O 1
ATOM 661 N N . LEU A 1 82 ? 7.788 -7.011 -8.031 1.00 92.75 82 LEU A N 1
ATOM 662 C CA . LEU A 1 82 ? 6.713 -7.328 -8.976 1.00 92.75 82 LEU A CA 1
ATOM 663 C C . LEU A 1 82 ? 6.937 -6.734 -10.378 1.00 92.75 82 LEU A C 1
ATOM 665 O O . LEU A 1 82 ? 6.093 -6.913 -11.251 1.00 92.75 82 LEU A O 1
ATOM 669 N N . ASN A 1 83 ? 8.071 -6.067 -10.624 1.00 92.75 83 ASN A N 1
ATOM 670 C CA . ASN A 1 83 ? 8.398 -5.415 -11.899 1.00 92.75 83 ASN A CA 1
ATOM 671 C C . ASN A 1 83 ? 7.373 -4.350 -12.346 1.00 92.75 83 ASN A C 1
ATOM 673 O O . ASN A 1 83 ? 7.158 -4.140 -13.539 1.00 92.75 83 ASN A O 1
ATOM 677 N N . TYR A 1 84 ? 6.757 -3.641 -11.398 1.00 93.50 84 TYR A N 1
ATOM 678 C CA . TYR A 1 84 ? 5.857 -2.513 -11.680 1.00 93.50 84 TYR A CA 1
ATOM 679 C C . TYR A 1 84 ? 6.596 -1.193 -11.915 1.00 93.50 84 TYR A C 1
ATOM 681 O O . TYR A 1 84 ? 6.014 -0.224 -12.400 1.00 93.50 84 TYR A O 1
ATOM 689 N N . MET A 1 85 ? 7.885 -1.137 -11.582 1.00 88.62 85 MET A N 1
ATOM 690 C CA . MET A 1 85 ? 8.733 0.021 -11.841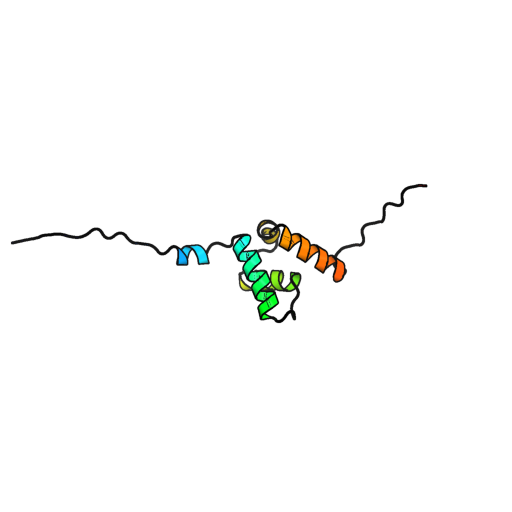 1.00 88.62 85 MET A CA 1
ATOM 691 C C . MET A 1 85 ? 9.571 -0.207 -13.097 1.00 88.62 85 MET A C 1
ATOM 693 O O . MET A 1 85 ? 10.127 -1.284 -13.305 1.00 88.62 85 MET A O 1
ATOM 697 N N . LYS A 1 86 ? 9.708 0.831 -13.929 1.00 86.06 86 LYS A N 1
ATOM 698 C CA . LYS A 1 86 ? 10.666 0.802 -15.038 1.00 86.06 86 LYS A CA 1
ATOM 699 C C . LYS A 1 86 ? 12.078 0.646 -14.480 1.00 86.06 86 LYS A C 1
ATOM 701 O O . LYS A 1 86 ? 12.433 1.312 -13.507 1.00 86.06 86 LYS A O 1
ATOM 706 N N . ALA A 1 87 ? 12.891 -0.174 -15.141 1.00 80.94 87 ALA A N 1
ATOM 707 C CA . ALA A 1 87 ? 14.315 -0.226 -14.858 1.00 80.94 87 ALA A CA 1
ATOM 708 C C . ALA A 1 87 ? 14.908 1.177 -15.045 1.00 80.94 87 ALA A C 1
ATOM 710 O O . ALA A 1 87 ? 14.750 1.797 -16.100 1.00 80.94 87 ALA A O 1
ATOM 711 N N . THR A 1 88 ? 15.571 1.692 -14.014 1.00 79.00 88 THR A N 1
ATOM 712 C CA . THR A 1 88 ? 16.366 2.906 -14.162 1.00 79.00 88 THR A CA 1
ATOM 713 C C . THR A 1 88 ? 17.590 2.561 -15.003 1.00 79.00 88 THR A C 1
ATOM 715 O O . THR A 1 88 ? 18.195 1.497 -14.836 1.00 79.00 88 THR A O 1
ATOM 718 N N . SER A 1 89 ? 17.942 3.423 -15.961 1.00 75.25 89 SER A N 1
ATOM 719 C CA . SER A 1 89 ? 19.177 3.219 -16.711 1.00 75.25 89 SER A CA 1
ATOM 720 C C . SER A 1 89 ? 20.335 3.240 -15.719 1.00 75.25 89 SER A C 1
ATOM 722 O O . SER A 1 89 ? 20.459 4.144 -14.889 1.00 75.25 89 SER A O 1
ATOM 724 N N . LYS A 1 90 ? 21.188 2.216 -15.770 1.00 73.88 90 LYS A N 1
ATOM 725 C CA . LYS A 1 90 ? 22.469 2.286 -15.078 1.00 73.88 90 LYS A CA 1
ATOM 726 C C . LYS A 1 90 ? 23.263 3.350 -15.821 1.00 73.88 90 LYS A C 1
ATOM 728 O O . LYS A 1 90 ? 23.669 3.112 -16.955 1.00 73.88 90 LYS A O 1
ATOM 733 N N . GLY A 1 91 ? 23.402 4.534 -15.226 1.00 74.06 91 GLY A N 1
ATOM 734 C CA . GLY A 1 91 ? 24.352 5.532 -15.695 1.00 74.06 91 GLY A CA 1
ATOM 735 C C . GLY A 1 91 ? 25.720 4.873 -15.677 1.00 74.06 91 GLY A C 1
ATOM 736 O O . GLY A 1 91 ? 26.308 4.695 -14.613 1.00 74.06 91 GLY A O 1
ATOM 737 N N . VAL A 1 92 ? 26.165 4.393 -16.835 1.00 77.19 92 VAL A N 1
ATOM 738 C CA . VAL A 1 92 ? 27.510 3.859 -16.978 1.00 77.19 92 VAL A CA 1
ATOM 739 C C . VAL A 1 92 ? 28.444 5.036 -16.791 1.00 77.19 92 VAL A C 1
ATOM 741 O O . VAL A 1 92 ? 28.337 6.039 -17.495 1.00 77.19 92 VAL A O 1
ATOM 744 N N . LEU A 1 93 ? 29.307 4.938 -15.783 1.00 75.75 93 LEU A N 1
ATOM 745 C CA . LEU A 1 93 ? 30.398 5.880 -15.643 1.00 75.75 93 LEU A CA 1
ATOM 746 C C . LEU A 1 93 ? 31.248 5.728 -16.914 1.00 75.75 93 LEU A C 1
ATOM 748 O O . LEU A 1 93 ? 31.668 4.602 -17.194 1.00 75.75 93 LEU A O 1
ATOM 752 N N . PRO A 1 94 ? 31.449 6.786 -17.717 1.00 76.25 94 PRO A N 1
ATOM 753 C CA . PRO A 1 94 ? 32.407 6.713 -18.806 1.00 76.25 94 PRO A CA 1
ATOM 754 C C . PRO A 1 94 ? 33.787 6.502 -18.171 1.00 76.25 94 PRO A C 1
ATOM 756 O O . PRO A 1 94 ? 34.266 7.374 -17.445 1.00 76.25 94 PRO A O 1
ATOM 759 N N . LEU A 1 95 ? 34.348 5.307 -18.366 1.00 74.69 95 LEU A N 1
ATOM 760 C CA . LEU A 1 95 ? 35.727 4.965 -18.016 1.00 74.69 95 LEU A CA 1
ATOM 761 C C . LEU A 1 95 ? 36.641 5.264 -19.202 1.00 74.69 95 LEU A C 1
ATOM 763 O O . LEU A 1 95 ? 36.221 4.955 -20.341 1.00 74.69 95 LEU A O 1
#

Sequence (95 aa):
MLDKQVKKQTTKKSKKDLDDKFLTPTKFSQEIERLVKTSGGLITYIEAVITYCAENEIEIETVPKLLSKPLKERLRHEAERLNYMKATSKGVLPL

Solvent-accessible surface area (backbone atoms only — not comparable to full-atom values): 6096 Å² total; per-residue (Å²): 134,89,83,84,83,88,76,88,80,80,80,80,76,63,69,66,73,55,55,78,73,57,91,41,36,67,57,49,52,51,52,38,58,44,48,25,58,76,50,72,60,75,45,50,74,63,53,29,49,52,50,53,26,65,78,67,73,48,62,71,91,56,46,76,77,35,52,43,74,71,55,50,53,52,44,48,56,48,31,56,74,70,63,73,52,78,83,74,79,78,81,72,75,90,124

Radius of gyration: 23.31 Å; Cα contacts (8 Å, |Δi|>4): 44; chains: 1; bounding box: 79×40×66 Å

pLDDT: mean 80.12, std 18.26, range [36.44, 94.62]